Protein AF-A0A974NIT5-F1 (afdb_monomer_lite)

Structure (mmCIF, N/CA/C/O backbone):
data_AF-A0A974NIT5-F1
#
_entry.id   AF-A0A974NIT5-F1
#
loop_
_atom_site.group_PDB
_atom_site.id
_atom_site.type_symbol
_atom_site.label_atom_id
_atom_site.label_alt_id
_atom_site.label_comp_id
_atom_site.label_asym_id
_atom_site.label_entity_id
_atom_site.label_seq_id
_atom_site.pdbx_PDB_ins_code
_atom_site.Cartn_x
_atom_site.Cartn_y
_atom_site.Cartn_z
_atom_site.occupancy
_atom_site.B_iso_or_equiv
_atom_site.auth_seq_id
_atom_site.auth_comp_id
_atom_site.auth_asym_id
_atom_site.auth_atom_id
_atom_site.pdbx_PDB_model_num
ATOM 1 N N . MET A 1 1 ? 9.326 8.979 -12.273 1.00 76.31 1 MET A N 1
ATOM 2 C CA . MET A 1 1 ? 8.115 8.693 -13.092 1.00 76.31 1 MET A CA 1
ATOM 3 C C . MET A 1 1 ? 6.833 9.141 -12.377 1.00 76.31 1 MET A C 1
ATOM 5 O O . MET A 1 1 ? 6.726 8.952 -11.171 1.00 76.31 1 MET A O 1
ATOM 9 N N . LYS A 1 2 ? 5.847 9.723 -13.088 1.00 90.19 2 LYS A N 1
ATOM 10 C CA . LYS A 1 2 ? 4.590 10.248 -12.493 1.00 90.19 2 LYS A CA 1
ATOM 11 C C . LYS A 1 2 ? 3.661 9.149 -11.950 1.00 90.19 2 LYS A C 1
ATOM 13 O O . LYS A 1 2 ? 2.995 9.374 -10.948 1.00 90.19 2 LYS A O 1
ATOM 18 N N . PHE A 1 3 ? 3.639 7.977 -12.586 1.00 92.50 3 PHE A N 1
ATOM 19 C CA . PHE A 1 3 ? 2.771 6.856 -12.207 1.00 92.50 3 PHE A CA 1
ATOM 20 C C . PHE A 1 3 ? 3.141 6.247 -10.846 1.00 92.50 3 PHE A C 1
ATOM 22 O O . PHE A 1 3 ? 2.317 6.265 -9.936 1.00 92.50 3 PHE A O 1
ATOM 29 N N . LEU A 1 4 ? 4.397 5.822 -10.668 1.00 94.19 4 LEU A N 1
ATOM 30 C CA . LEU A 1 4 ? 4.891 5.271 -9.398 1.00 94.19 4 LEU A CA 1
ATOM 31 C C . LEU A 1 4 ? 4.665 6.237 -8.223 1.00 94.19 4 LEU A C 1
ATOM 33 O O . LEU A 1 4 ? 4.178 5.841 -7.170 1.00 94.19 4 LEU A O 1
ATOM 37 N N . LYS A 1 5 ? 4.898 7.540 -8.437 1.00 94.12 5 LYS A N 1
ATOM 38 C CA . LYS A 1 5 ? 4.638 8.571 -7.421 1.00 94.12 5 LYS A CA 1
ATOM 39 C C . LYS A 1 5 ? 3.169 8.617 -6.983 1.00 94.12 5 LYS A C 1
ATOM 41 O O . LYS A 1 5 ? 2.893 8.852 -5.811 1.00 94.12 5 LYS A O 1
ATOM 46 N N . ILE A 1 6 ? 2.224 8.406 -7.901 1.00 97.12 6 ILE A N 1
ATOM 47 C CA . ILE A 1 6 ? 0.795 8.333 -7.562 1.00 97.12 6 ILE A CA 1
ATOM 48 C C . ILE A 1 6 ? 0.511 7.093 -6.705 1.00 97.12 6 ILE A C 1
ATOM 50 O O . ILE A 1 6 ? -0.237 7.201 -5.734 1.00 97.12 6 ILE A O 1
ATOM 54 N N . LEU A 1 7 ? 1.102 5.940 -7.037 1.00 97.50 7 LEU A N 1
ATOM 55 C CA . LEU A 1 7 ? 0.924 4.707 -6.264 1.00 97.50 7 LEU A CA 1
ATOM 56 C C . LEU A 1 7 ? 1.489 4.837 -4.843 1.00 97.50 7 LEU A C 1
ATOM 58 O O . LEU A 1 7 ? 0.794 4.495 -3.890 1.00 97.50 7 LEU A O 1
ATOM 62 N N . GLU A 1 8 ? 2.670 5.436 -4.681 1.00 96.94 8 GLU A N 1
ATOM 63 C CA . GLU A 1 8 ? 3.259 5.689 -3.358 1.00 96.94 8 GLU A CA 1
ATOM 64 C C . GLU A 1 8 ? 2.411 6.639 -2.503 1.00 96.94 8 GLU A C 1
ATOM 66 O O . GLU A 1 8 ? 2.222 6.413 -1.307 1.00 96.94 8 GLU A O 1
ATOM 71 N N . VAL A 1 9 ? 1.822 7.679 -3.108 1.00 98.19 9 VAL A N 1
ATOM 72 C CA . VAL A 1 9 ? 0.887 8.562 -2.393 1.00 98.19 9 VAL A CA 1
ATOM 73 C C . VAL A 1 9 ? -0.352 7.788 -1.938 1.00 98.19 9 VAL A C 1
ATOM 75 O O . VAL A 1 9 ? -0.770 7.932 -0.790 1.00 98.19 9 VAL A O 1
ATOM 78 N N . LYS A 1 10 ? -0.933 6.942 -2.799 1.00 98.50 10 LYS A N 1
ATOM 79 C CA . LYS A 1 10 ? -2.086 6.104 -2.430 1.00 98.50 10 LYS A CA 1
ATOM 80 C C . LYS A 1 10 ? -1.743 5.135 -1.298 1.00 98.50 10 LYS A C 1
ATOM 82 O O . LYS A 1 10 ? -2.496 5.049 -0.331 1.00 98.50 10 LYS A O 1
ATOM 87 N N . ARG A 1 11 ? -0.588 4.473 -1.381 1.00 98.62 11 ARG A N 1
ATOM 88 C CA . ARG A 1 11 ? -0.058 3.583 -0.342 1.00 98.62 11 ARG A CA 1
ATOM 89 C C . ARG A 1 11 ? 0.086 4.303 0.999 1.00 98.62 11 ARG A C 1
ATOM 91 O O . ARG A 1 11 ? -0.385 3.805 2.018 1.00 98.62 11 ARG A O 1
ATOM 98 N N . ALA A 1 12 ? 0.689 5.492 1.001 1.00 98.56 12 ALA A N 1
ATOM 99 C CA . ALA A 1 12 ? 0.844 6.298 2.209 1.00 98.56 12 ALA A CA 1
ATOM 100 C C . ALA A 1 12 ? -0.510 6.713 2.810 1.00 98.56 12 ALA A C 1
ATOM 102 O O . ALA A 1 12 ? -0.680 6.677 4.028 1.00 98.56 12 ALA A O 1
ATOM 103 N N . THR A 1 13 ? -1.484 7.073 1.972 1.00 98.62 13 THR A N 1
ATOM 104 C CA . THR A 1 13 ? -2.844 7.405 2.418 1.00 98.62 13 THR A CA 1
ATOM 105 C C . THR A 1 13 ? -3.542 6.208 3.062 1.00 98.62 13 THR A C 1
ATOM 107 O O . THR A 1 13 ? -4.070 6.353 4.161 1.00 98.62 13 THR A O 1
ATOM 110 N N . LEU A 1 14 ? -3.498 5.027 2.439 1.00 98.75 14 LEU A N 1
ATOM 111 C CA . LEU A 1 14 ? -4.109 3.807 2.983 1.00 98.75 14 LEU A CA 1
ATOM 112 C C . LEU A 1 14 ? -3.491 3.411 4.330 1.00 98.75 14 LEU A C 1
ATOM 114 O O . LEU A 1 14 ? -4.214 3.073 5.264 1.00 98.75 14 LEU A O 1
ATOM 118 N N . LYS A 1 15 ? -2.164 3.536 4.474 1.00 98.56 15 LYS A N 1
ATOM 119 C CA . LYS A 1 15 ? -1.479 3.3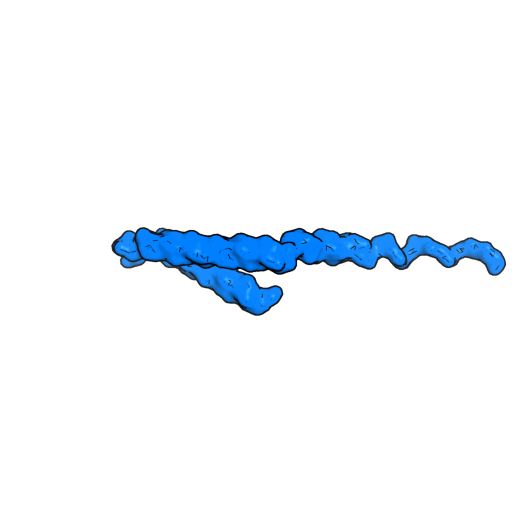06 5.757 1.00 98.56 15 LYS A CA 1
ATOM 120 C C . LYS A 1 15 ? -1.971 4.250 6.850 1.00 98.56 15 LYS A C 1
ATOM 122 O O . LYS A 1 15 ? -2.315 3.786 7.928 1.00 98.56 15 LYS A O 1
ATOM 127 N N . LYS A 1 16 ? -2.099 5.546 6.548 1.00 98.50 16 LYS A N 1
ATOM 128 C CA . LYS A 1 16 ? -2.675 6.517 7.490 1.00 98.50 16 LYS A CA 1
ATOM 129 C C . LYS A 1 16 ? -4.121 6.180 7.846 1.00 98.50 16 LYS A C 1
ATOM 131 O O . LYS A 1 16 ? -4.500 6.312 8.998 1.00 98.50 16 LYS A O 1
ATOM 136 N N . GLN A 1 17 ? -4.928 5.730 6.886 1.00 98.31 17 GLN A N 1
ATOM 137 C CA . GLN A 1 17 ? -6.322 5.355 7.144 1.00 98.31 17 GLN A CA 1
ATOM 138 C C . GLN A 1 17 ? -6.454 4.151 8.084 1.00 98.31 17 GLN A C 1
ATOM 140 O O . GLN A 1 17 ? -7.395 4.112 8.868 1.00 98.31 17 GLN A O 1
ATOM 145 N N . LEU A 1 18 ? -5.502 3.213 8.063 1.00 98.44 18 LEU A N 1
ATOM 146 C CA . LEU A 1 18 ? -5.463 2.077 8.995 1.00 98.44 18 LEU A CA 1
ATOM 147 C C . LEU A 1 18 ? -5.145 2.479 10.445 1.00 98.44 18 LEU A C 1
ATOM 149 O O . LEU A 1 18 ? -5.384 1.697 11.366 1.00 98.44 18 LEU A O 1
ATOM 153 N N . GLU A 1 19 ? -4.609 3.680 10.656 1.00 98.12 19 GLU A N 1
ATOM 154 C CA . GLU A 1 19 ? -4.337 4.235 11.984 1.00 98.12 19 GLU A CA 1
ATOM 15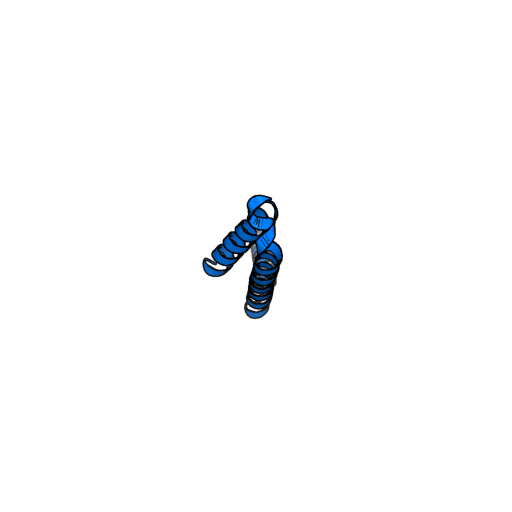5 C C . GLU A 1 19 ? -5.551 4.986 12.561 1.00 98.12 19 GLU A C 1
ATOM 157 O O . GLU A 1 19 ? -5.552 5.311 13.746 1.00 98.12 19 GLU A O 1
ATOM 162 N N . ILE A 1 20 ? -6.591 5.246 11.754 1.00 98.25 20 ILE A N 1
ATOM 163 C CA . ILE A 1 20 ? -7.783 6.013 12.146 1.00 98.25 20 ILE A CA 1
ATOM 164 C C . ILE A 1 20 ? -8.792 5.083 12.843 1.00 98.25 20 ILE A C 1
ATOM 166 O O . ILE A 1 20 ? -9.384 4.223 12.181 1.00 98.25 20 ILE A O 1
ATOM 170 N N . PRO A 1 21 ? -9.059 5.248 14.156 1.00 97.25 21 PRO A N 1
ATOM 171 C CA . PRO A 1 21 ? -9.974 4.374 14.896 1.00 97.25 21 PRO A CA 1
ATOM 172 C C . PRO A 1 21 ? -11.390 4.315 14.308 1.00 97.25 21 PRO A C 1
ATOM 174 O O . PRO A 1 21 ? -12.033 3.264 14.335 1.00 97.25 21 PRO A O 1
ATOM 177 N N . GLU A 1 22 ? -11.865 5.424 13.745 1.00 98.25 22 GLU A N 1
ATOM 178 C CA . GLU A 1 22 ? -13.181 5.566 13.120 1.00 98.25 22 GLU A CA 1
ATOM 179 C C . GLU A 1 22 ? -13.348 4.678 11.879 1.00 98.25 22 GLU A C 1
ATOM 181 O O . GLU A 1 22 ? -14.473 4.342 11.511 1.00 98.25 22 GLU A O 1
ATOM 186 N N . LEU A 1 23 ? -12.247 4.258 11.246 1.00 98.19 23 LEU A N 1
ATOM 187 C CA . LEU A 1 23 ? -12.262 3.410 10.053 1.00 98.19 23 LEU A CA 1
ATOM 188 C C . LEU A 1 23 ? -12.122 1.916 10.370 1.00 98.19 23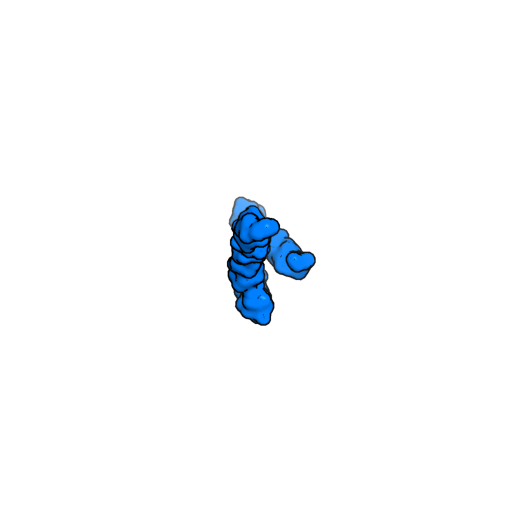 LEU A C 1
ATOM 190 O O . LEU A 1 23 ? -12.110 1.093 9.453 1.00 98.19 23 LEU A O 1
ATOM 194 N N . LYS A 1 24 ? -12.094 1.522 11.650 1.00 97.50 24 LYS A N 1
ATOM 195 C CA . LYS A 1 24 ? -11.879 0.124 12.063 1.00 97.50 24 LYS A CA 1
ATOM 196 C C . LYS A 1 24 ? -12.863 -0.870 11.439 1.00 97.50 24 LYS A C 1
ATOM 198 O O . LYS A 1 24 ? -12.480 -2.002 11.148 1.00 97.50 24 LYS A O 1
ATOM 203 N N . SER A 1 25 ? -14.107 -0.454 11.193 1.00 98.38 25 SER A N 1
ATOM 204 C CA . SER A 1 25 ? -15.136 -1.281 10.544 1.00 98.38 25 SER A CA 1
ATOM 205 C C . SER A 1 25 ? -14.805 -1.650 9.092 1.00 98.38 25 SER A C 1
ATOM 207 O O . SER A 1 25 ? -15.289 -2.671 8.608 1.00 98.38 25 SER A O 1
ATOM 209 N N . ILE A 1 26 ? -13.961 -0.866 8.414 1.00 98.38 26 ILE A N 1
ATOM 210 C CA . ILE A 1 26 ? -13.562 -1.076 7.016 1.00 98.38 26 ILE A CA 1
ATOM 211 C C . ILE A 1 26 ? -12.094 -1.496 6.857 1.00 98.38 26 ILE A C 1
ATOM 213 O O . ILE A 1 26 ? -11.625 -1.638 5.730 1.00 98.38 26 ILE A O 1
ATOM 217 N N . HIS A 1 27 ? -11.355 -1.741 7.947 1.00 98.25 27 HIS A N 1
ATOM 218 C CA . HIS A 1 27 ? -9.929 -2.094 7.880 1.00 98.25 27 HIS A CA 1
ATOM 219 C C . HIS A 1 27 ? -9.638 -3.285 6.964 1.00 98.25 27 HIS A C 1
ATOM 221 O O . HIS A 1 27 ? -8.632 -3.272 6.264 1.00 98.25 27 HIS A O 1
ATOM 227 N N . LEU A 1 28 ? -10.513 -4.295 6.919 1.00 97.88 28 LEU A N 1
ATOM 228 C CA . LEU A 1 28 ? -10.315 -5.447 6.036 1.00 97.88 28 LEU A CA 1
ATOM 229 C C . LEU A 1 28 ? -10.283 -5.040 4.552 1.00 97.88 28 LEU A C 1
ATOM 231 O O . LEU A 1 28 ? -9.470 -5.561 3.791 1.00 97.88 28 LEU A O 1
ATOM 235 N N . VAL A 1 29 ? -11.124 -4.080 4.159 1.00 98.44 29 VAL A N 1
ATOM 236 C CA . VAL A 1 29 ? -11.138 -3.518 2.801 1.00 98.44 29 VAL A CA 1
ATOM 237 C C . VAL A 1 29 ? -9.859 -2.721 2.553 1.00 98.44 29 VAL A C 1
ATOM 239 O O . VAL A 1 29 ? -9.174 -2.969 1.565 1.00 98.44 29 VAL A O 1
ATOM 242 N N . LEU A 1 30 ? -9.482 -1.841 3.487 1.00 98.62 30 LEU A N 1
ATOM 243 C CA . LEU A 1 30 ? -8.276 -1.010 3.376 1.00 98.62 30 LEU A CA 1
ATOM 244 C C . LEU A 1 30 ? -6.990 -1.845 3.279 1.00 98.62 30 LEU A C 1
ATOM 246 O O . LEU A 1 30 ? -6.098 -1.510 2.506 1.00 98.62 30 LEU A O 1
ATOM 250 N N . VAL A 1 31 ? -6.897 -2.952 4.023 1.00 98.56 31 VAL A N 1
ATOM 251 C CA . VAL A 1 31 ? -5.775 -3.901 3.931 1.00 98.56 31 VAL A CA 1
ATOM 252 C C . VAL A 1 31 ? -5.739 -4.577 2.560 1.00 98.56 31 VAL A C 1
ATOM 254 O O . VAL A 1 31 ? -4.664 -4.716 1.977 1.00 98.56 31 VAL A O 1
ATOM 257 N N . GLY A 1 32 ? -6.897 -4.981 2.027 1.00 98.62 32 GLY A N 1
ATOM 258 C CA . GLY A 1 32 ? -6.992 -5.561 0.687 1.00 98.62 32 GLY A CA 1
ATOM 259 C C . GLY A 1 32 ? -6.540 -4.587 -0.403 1.00 98.62 32 GLY A C 1
ATOM 260 O O . GLY A 1 32 ? -5.733 -4.950 -1.258 1.00 98.62 32 GLY A O 1
ATOM 261 N N . GLU A 1 33 ? -7.001 -3.338 -0.336 1.00 98.62 33 GLU A N 1
ATOM 262 C CA . GLU A 1 33 ? -6.589 -2.278 -1.261 1.00 98.62 33 GLU A CA 1
ATOM 263 C C . GLU A 1 33 ? -5.100 -1.944 -1.135 1.00 98.62 33 GLU A C 1
ATOM 265 O O . GLU A 1 33 ? -4.414 -1.814 -2.150 1.00 98.62 33 GLU A O 1
ATOM 270 N N . LEU A 1 34 ? -4.573 -1.857 0.092 1.00 98.81 34 LEU A N 1
ATOM 271 C CA . LEU A 1 34 ? -3.152 -1.607 0.335 1.00 98.81 34 LEU A CA 1
ATOM 272 C C . LEU A 1 34 ? -2.291 -2.693 -0.309 1.00 98.81 34 LEU A C 1
ATOM 274 O O . LEU A 1 34 ? -1.350 -2.367 -1.029 1.00 98.81 34 LEU A O 1
ATOM 278 N N . LYS A 1 35 ? -2.659 -3.965 -0.122 1.00 98.56 35 LYS A N 1
ATOM 279 C CA . LYS A 1 35 ? -1.954 -5.091 -0.738 1.00 98.56 35 LYS A CA 1
ATOM 280 C C . LYS A 1 35 ? -1.983 -5.014 -2.265 1.00 98.56 35 LYS A C 1
ATOM 282 O O . LYS A 1 35 ? -0.959 -5.239 -2.895 1.00 98.56 35 LYS A O 1
ATOM 287 N N . ALA A 1 36 ? -3.124 -4.670 -2.863 1.00 98.62 36 ALA A N 1
ATOM 288 C CA . ALA A 1 36 ? -3.231 -4.530 -4.316 1.00 98.62 36 ALA A CA 1
ATOM 289 C C . ALA A 1 36 ? -2.325 -3.411 -4.862 1.00 98.62 36 ALA A C 1
ATOM 291 O O . ALA A 1 36 ? -1.681 -3.584 -5.898 1.00 98.62 36 ALA A O 1
ATOM 292 N N . ILE A 1 37 ? -2.247 -2.275 -4.158 1.00 98.50 37 ILE A N 1
ATOM 293 C CA . ILE A 1 37 ? -1.340 -1.178 -4.518 1.00 98.50 37 ILE A CA 1
ATOM 294 C C . ILE A 1 37 ? 0.122 -1.603 -4.376 1.00 98.50 37 ILE A C 1
ATOM 296 O O . ILE A 1 37 ? 0.900 -1.321 -5.281 1.00 98.50 37 ILE A O 1
ATOM 300 N N . GLU A 1 38 ? 0.490 -2.284 -3.288 1.00 98.38 38 GLU A N 1
ATOM 301 C CA . GLU A 1 38 ? 1.860 -2.770 -3.078 1.00 98.38 38 GLU A CA 1
ATOM 302 C C . GLU A 1 38 ? 2.270 -3.772 -4.166 1.00 98.38 38 GLU A C 1
ATOM 304 O O . GLU A 1 38 ? 3.288 -3.556 -4.810 1.00 98.38 38 GLU A O 1
ATOM 309 N N . THR A 1 39 ? 1.425 -4.753 -4.500 1.00 98.19 39 THR A N 1
ATOM 310 C CA . THR A 1 39 ? 1.692 -5.670 -5.624 1.00 98.19 39 THR A CA 1
ATOM 311 C C . THR A 1 39 ? 1.839 -4.931 -6.955 1.00 98.19 39 THR A C 1
ATOM 313 O O . THR A 1 39 ? 2.745 -5.221 -7.720 1.00 98.19 39 THR A O 1
ATOM 316 N N . THR A 1 40 ? 1.005 -3.920 -7.221 1.00 97.38 40 THR A N 1
ATOM 317 C CA . THR A 1 40 ? 1.119 -3.133 -8.463 1.00 97.38 40 THR A CA 1
ATOM 318 C C . THR A 1 40 ? 2.427 -2.338 -8.523 1.00 97.38 40 THR A C 1
ATOM 320 O O . THR A 1 40 ? 2.976 -2.138 -9.605 1.00 97.38 40 THR A O 1
ATOM 323 N N . ILE A 1 41 ? 2.909 -1.835 -7.381 1.00 96.25 41 ILE A N 1
ATOM 324 C CA . ILE A 1 41 ? 4.203 -1.149 -7.289 1.00 96.25 41 ILE A CA 1
ATOM 325 C C . ILE A 1 41 ? 5.332 -2.134 -7.580 1.00 96.25 41 ILE A C 1
ATOM 327 O O . ILE A 1 41 ? 6.167 -1.826 -8.428 1.00 96.25 41 ILE A O 1
ATOM 331 N N . ASP A 1 42 ? 5.328 -3.294 -6.923 1.00 95.88 42 ASP A N 1
ATOM 332 C CA . ASP A 1 42 ? 6.358 -4.322 -7.088 1.00 95.88 42 ASP A CA 1
ATOM 333 C C . ASP A 1 42 ? 6.428 -4.790 -8.548 1.00 95.88 42 ASP A C 1
ATOM 335 O O . ASP A 1 42 ? 7.494 -4.717 -9.163 1.00 95.88 42 ASP A O 1
ATOM 339 N N . ASP A 1 43 ? 5.277 -5.128 -9.143 1.00 95.69 43 ASP A N 1
ATOM 340 C CA . ASP A 1 43 ? 5.172 -5.504 -10.554 1.00 95.69 43 ASP A CA 1
ATOM 341 C C . ASP A 1 43 ? 5.710 -4.383 -11.456 1.00 95.69 43 ASP A C 1
ATOM 343 O O . ASP A 1 43 ? 6.498 -4.627 -12.365 1.00 95.69 43 ASP A O 1
ATOM 347 N N . PHE A 1 44 ? 5.320 -3.124 -11.218 1.00 94.56 44 PHE A N 1
ATOM 348 C CA . PHE A 1 44 ? 5.785 -1.991 -12.025 1.00 94.56 44 PHE A CA 1
ATOM 349 C C . PHE A 1 44 ? 7.301 -1.789 -11.919 1.00 94.56 44 PHE A C 1
ATOM 351 O O . PHE A 1 44 ? 7.957 -1.480 -12.911 1.00 94.56 44 PHE A O 1
ATOM 358 N N . VAL A 1 45 ? 7.873 -1.946 -10.729 1.00 92.56 45 VAL A N 1
ATOM 359 C CA . VAL A 1 45 ? 9.317 -1.822 -10.519 1.00 92.56 45 VAL A CA 1
ATOM 360 C C . VAL A 1 45 ? 10.068 -2.943 -11.235 1.00 92.56 45 VAL A C 1
ATOM 362 O O . VAL A 1 45 ? 11.068 -2.655 -11.894 1.00 92.56 45 VAL A O 1
ATOM 365 N N . GLU A 1 46 ? 9.572 -4.180 -11.158 1.00 92.31 46 GLU A N 1
ATOM 366 C CA . GLU A 1 46 ? 10.149 -5.341 -11.840 1.00 92.31 46 GLU A CA 1
ATOM 367 C C . GLU A 1 46 ? 10.038 -5.218 -13.366 1.00 92.31 46 GLU A C 1
ATOM 369 O O . GLU A 1 46 ? 11.045 -5.311 -14.065 1.00 92.31 46 GLU A O 1
ATOM 374 N N . PHE A 1 47 ? 8.845 -4.919 -13.896 1.00 92.56 47 PHE A N 1
ATOM 375 C CA . PHE A 1 47 ? 8.602 -4.812 -15.341 1.00 92.56 47 PHE A CA 1
ATOM 376 C C . PHE A 1 47 ? 9.491 -3.779 -16.032 1.00 92.56 47 PHE A C 1
ATOM 378 O O . PHE A 1 47 ? 9.845 -3.950 -17.199 1.00 92.56 47 PHE A O 1
ATOM 385 N N . PHE A 1 48 ? 9.815 -2.693 -15.334 1.00 90.88 48 PHE A N 1
ATOM 386 C CA . PHE A 1 48 ? 10.635 -1.614 -15.873 1.00 90.88 48 PHE A CA 1
ATOM 387 C C . PHE A 1 48 ? 12.078 -1.643 -15.366 1.00 90.88 48 PHE A C 1
ATOM 389 O O . PHE A 1 48 ? 12.815 -0.697 -15.644 1.00 90.88 48 PHE A O 1
ATOM 396 N N . ASP A 1 49 ? 12.483 -2.696 -14.644 1.00 87.12 49 ASP A N 1
ATOM 397 C CA . ASP A 1 49 ? 13.832 -2.842 -14.090 1.00 87.12 49 ASP A CA 1
ATOM 398 C C . ASP A 1 49 ? 14.294 -1.574 -13.336 1.00 87.12 49 ASP A C 1
ATOM 400 O O . ASP A 1 49 ? 15.464 -1.190 -13.374 1.00 87.12 49 ASP A O 1
ATOM 404 N N . LEU A 1 50 ? 13.375 -0.878 -12.649 1.00 82.50 50 LEU A N 1
ATOM 405 C CA . LEU A 1 50 ? 13.654 0.463 -12.111 1.00 82.50 50 LEU A CA 1
ATOM 406 C C . LEU A 1 50 ? 14.767 0.451 -11.058 1.00 82.50 50 LEU A C 1
ATOM 408 O O . LEU A 1 50 ? 15.513 1.421 -10.952 1.00 82.50 50 LEU A O 1
ATOM 412 N N . ASN A 1 51 ? 14.940 -0.671 -10.359 1.00 75.62 51 ASN A N 1
ATOM 413 C CA . ASN A 1 51 ? 16.030 -0.875 -9.405 1.00 75.62 51 ASN A CA 1
ATOM 414 C C . ASN A 1 51 ? 17.421 -0.850 -10.068 1.00 75.62 51 ASN A C 1
ATOM 416 O O . ASN A 1 51 ? 18.405 -0.547 -9.406 1.00 75.62 51 ASN A O 1
ATOM 420 N N . LYS A 1 52 ? 17.521 -1.145 -11.373 1.00 61.25 52 LYS A N 1
ATOM 421 C CA . LYS A 1 52 ? 18.786 -1.084 -12.126 1.00 61.25 52 LYS A CA 1
ATOM 422 C C . LYS A 1 52 ? 19.112 0.330 -12.604 1.00 61.25 52 LYS A C 1
ATOM 424 O O . LYS A 1 52 ? 20.272 0.634 -12.855 1.00 61.25 52 LYS A O 1
ATOM 429 N N . VAL A 1 53 ? 18.109 1.201 -12.743 1.00 58.59 53 VAL A N 1
ATOM 430 C CA . VAL A 1 53 ? 18.306 2.588 -13.201 1.00 58.59 53 VAL A CA 1
ATOM 431 C C . VAL A 1 53 ? 19.055 3.412 -12.146 1.00 58.59 53 VAL A C 1
ATOM 433 O O . VAL A 1 53 ? 19.896 4.232 -12.505 1.00 58.59 53 VAL A O 1
ATOM 436 N N . GLU A 1 54 ? 18.825 3.141 -10.857 1.00 54.25 54 GLU A N 1
ATOM 437 C CA . GLU A 1 54 ? 19.515 3.825 -9.751 1.00 54.25 54 GLU A CA 1
ATOM 438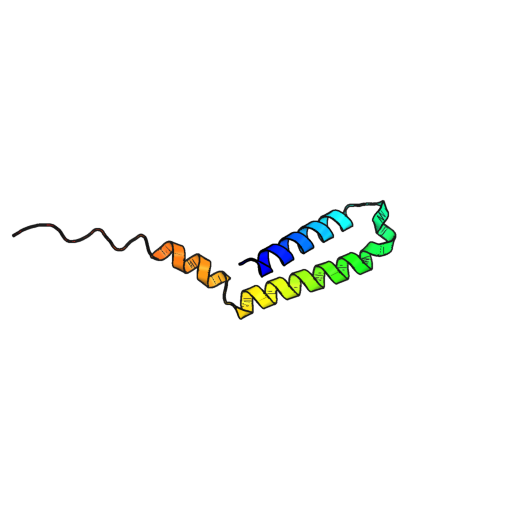 C C . GLU A 1 54 ? 21.007 3.440 -9.632 1.00 54.25 54 GLU A C 1
ATOM 440 O O . GLU A 1 54 ? 21.811 4.249 -9.172 1.00 54.25 54 GLU A O 1
ATOM 445 N N . GLU A 1 55 ? 21.426 2.259 -10.108 1.00 53.03 55 GLU A N 1
ATOM 446 C CA . GLU A 1 55 ? 22.845 1.852 -10.121 1.00 53.03 55 GLU A CA 1
ATOM 447 C C . GLU A 1 55 ? 23.653 2.494 -11.269 1.00 53.03 55 GLU A C 1
ATOM 449 O O . GLU A 1 55 ? 24.862 2.710 -11.143 1.00 53.03 55 GLU A O 1
ATOM 454 N N . VAL A 1 56 ? 23.006 2.837 -12.390 1.00 53.50 56 VAL A N 1
ATOM 455 C CA . VAL A 1 56 ? 23.686 3.393 -13.577 1.00 53.50 56 VAL A CA 1
ATOM 456 C C . VAL A 1 56 ? 24.048 4.874 -13.396 1.00 53.50 56 VAL A C 1
ATOM 458 O O . VAL A 1 56 ? 25.095 5.310 -13.880 1.00 53.50 56 VAL A O 1
ATOM 461 N N . GLU A 1 57 ? 23.260 5.647 -12.643 1.00 50.38 57 GLU A N 1
ATOM 462 C CA . GLU A 1 57 ? 23.585 7.057 -12.366 1.00 50.38 57 GLU A CA 1
ATOM 463 C C . GLU A 1 57 ? 24.864 7.222 -11.521 1.00 50.38 57 GLU A C 1
ATOM 465 O O . GLU A 1 57 ? 25.577 8.210 -11.679 1.00 50.38 57 GLU A O 1
ATOM 470 N N . ILE A 1 58 ? 25.245 6.228 -10.709 1.00 54.38 58 ILE A N 1
ATOM 471 C CA . ILE A 1 58 ? 26.437 6.306 -9.840 1.00 54.38 58 ILE A CA 1
ATOM 472 C C . ILE A 1 58 ? 27.749 6.068 -10.621 1.00 54.38 58 ILE A C 1
ATOM 474 O O . ILE A 1 58 ? 28.827 6.463 -10.174 1.00 54.38 58 ILE A O 1
ATOM 478 N N . THR A 1 59 ? 27.700 5.450 -11.807 1.00 49.53 59 THR A N 1
ATOM 479 C CA . THR A 1 59 ? 28.919 5.060 -12.551 1.00 49.53 59 THR A CA 1
ATOM 480 C C . THR A 1 59 ? 29.347 6.037 -13.647 1.00 49.53 59 THR A C 1
ATOM 482 O O . THR A 1 59 ? 30.462 5.919 -14.154 1.00 49.53 59 THR A O 1
ATOM 485 N N . THR A 1 60 ? 28.533 7.044 -13.979 1.00 47.47 60 THR A N 1
ATOM 486 C CA . THR A 1 60 ? 28.825 7.951 -15.108 1.00 47.47 60 THR A CA 1
ATOM 487 C C . THR A 1 60 ? 29.736 9.138 -14.728 1.00 47.47 60 THR A C 1
ATOM 489 O O . THR A 1 60 ? 30.320 9.768 -15.604 1.00 47.47 60 THR A O 1
ATOM 492 N N . GLU A 1 61 ? 29.973 9.412 -13.439 1.00 50.50 61 GLU A N 1
ATOM 493 C CA . GLU A 1 61 ? 30.781 10.570 -12.999 1.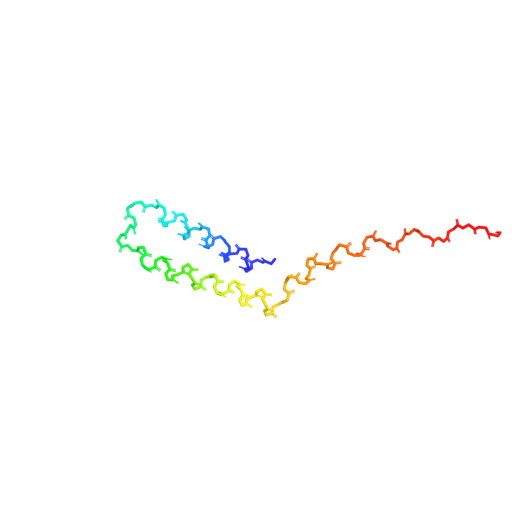00 50.50 61 GLU A CA 1
ATOM 494 C C . GLU A 1 61 ? 32.292 10.302 -12.809 1.00 50.50 61 GLU A C 1
ATOM 496 O O . GLU A 1 61 ? 33.013 11.171 -12.323 1.00 50.50 61 GLU A O 1
ATOM 501 N N . ARG A 1 62 ? 32.822 9.124 -13.181 1.00 51.34 62 ARG A N 1
ATOM 502 C CA . ARG A 1 62 ? 34.228 8.754 -12.877 1.00 51.34 62 ARG A CA 1
ATOM 503 C C . ARG A 1 62 ? 35.171 8.550 -14.064 1.00 51.34 62 ARG A C 1
ATOM 505 O O . ARG A 1 62 ? 36.241 7.975 -13.881 1.00 51.34 62 ARG A O 1
ATOM 512 N N . SER A 1 63 ? 34.834 9.028 -15.262 1.00 51.75 63 SER A N 1
ATOM 513 C CA . SER A 1 63 ? 35.673 8.806 -16.457 1.00 51.75 63 SER A CA 1
ATOM 514 C C . SER A 1 63 ? 35.988 10.067 -17.266 1.00 51.75 63 SER A C 1
ATOM 516 O O . SER A 1 63 ? 36.033 10.013 -18.490 1.00 51.75 63 SER A O 1
ATOM 518 N N . THR A 1 64 ? 36.265 11.197 -16.607 1.00 45.75 64 THR A N 1
ATOM 519 C CA . THR A 1 64 ? 36.924 12.350 -17.256 1.00 45.75 64 THR A CA 1
ATOM 520 C C . THR A 1 64 ? 37.963 12.998 -16.340 1.00 45.75 64 THR A C 1
ATOM 522 O O . THR A 1 64 ? 37.813 14.148 -15.938 1.00 45.75 64 THR A O 1
ATOM 525 N N . SER A 1 65 ? 39.027 12.274 -15.994 1.00 51.22 65 SER A N 1
ATOM 526 C CA . SER A 1 65 ? 40.296 12.899 -15.593 1.00 51.22 65 SER A CA 1
ATOM 527 C C . SER A 1 65 ? 41.432 11.880 -15.644 1.00 51.22 65 SER A C 1
ATOM 529 O O . SER A 1 65 ? 41.799 11.327 -14.617 1.00 51.22 65 SER A O 1
ATOM 531 N N . GLU A 1 66 ? 41.982 11.613 -16.825 1.00 49.84 66 GLU A N 1
ATOM 532 C CA . GLU A 1 66 ? 43.350 11.094 -16.961 1.00 49.84 66 GLU A CA 1
ATOM 533 C C . GLU A 1 66 ? 43.781 11.239 -18.425 1.00 49.84 66 GLU A C 1
ATOM 535 O O . GLU A 1 66 ? 43.248 10.559 -19.301 1.00 49.84 66 GLU A O 1
ATOM 540 N N . GLY A 1 67 ? 44.706 12.169 -18.702 1.00 45.84 67 GLY A N 1
ATOM 541 C CA . GLY A 1 67 ? 45.319 12.269 -20.029 1.00 45.84 67 GLY A CA 1
ATOM 542 C C . GLY A 1 67 ? 45.854 13.624 -20.501 1.00 45.84 67 GLY A C 1
ATOM 543 O O . GLY A 1 67 ? 45.868 13.833 -21.706 1.00 45.84 67 GLY A O 1
ATOM 544 N N . GLU A 1 68 ? 46.319 14.528 -19.634 1.00 48.50 68 GLU A N 1
ATOM 545 C CA . GLU 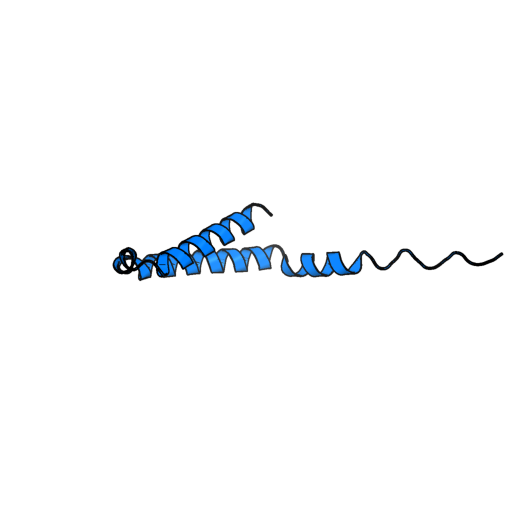A 1 68 ? 47.249 15.590 -20.062 1.00 48.50 68 GLU A CA 1
ATOM 546 C C . GLU A 1 68 ? 48.519 15.543 -19.206 1.00 48.50 68 GLU A C 1
ATOM 548 O O . GLU A 1 68 ? 48.604 16.168 -18.155 1.00 48.50 68 GLU A O 1
ATOM 553 N N . GLU A 1 69 ? 49.531 14.803 -19.668 1.00 46.78 69 GLU A N 1
ATOM 554 C CA . GLU A 1 69 ? 50.924 15.168 -19.411 1.00 46.78 69 GLU A CA 1
ATOM 555 C C . GLU A 1 69 ? 51.848 14.707 -20.555 1.00 46.78 69 GLU A C 1
ATOM 557 O O . GLU A 1 69 ? 52.012 13.516 -20.805 1.00 46.78 69 GLU A O 1
ATOM 562 N N . LYS A 1 70 ? 52.509 15.717 -21.139 1.00 43.31 70 LYS A N 1
ATOM 563 C CA . LYS A 1 70 ? 53.855 15.735 -21.744 1.00 43.31 70 LYS A CA 1
ATOM 564 C C . LYS A 1 70 ? 54.040 15.154 -23.154 1.00 43.31 70 LYS A C 1
ATOM 566 O O . LYS A 1 70 ? 54.215 13.954 -23.334 1.00 43.31 70 LYS A O 1
ATOM 571 N N . ASN A 1 71 ? 54.172 16.072 -24.119 1.00 48.38 71 ASN A N 1
ATOM 572 C CA . ASN A 1 71 ? 55.329 16.157 -25.023 1.00 48.38 71 ASN A CA 1
ATOM 573 C C . ASN A 1 71 ? 55.546 17.596 -25.498 1.00 48.38 71 ASN A C 1
ATOM 575 O O . ASN A 1 71 ? 54.534 18.274 -25.776 1.00 48.38 71 ASN A O 1
#

Sequence (71 aa):
MKFLKILEVKRATLKKQLEIPELKSIHLVLVGELKAIETTIDDFVEFFDLNKVEEVEITTERSTSEGEEKN

Secondary structure (DSSP, 8-state):
-HHHHHHHHHHHHHHHHHT-GGGGGGHHHHHHHHHHHHHHHHHHHHHTTHHHHHHHHTTTTSSS-------

Radius of gyration: 21.47 Å; chains: 1; bounding box: 70×22×40 Å

pLDDT: mean 83.06, std 20.8, range [43.31, 98.81]

Organism: Peribacillus psychrosaccharolyticus (NCBI:txid1407)

Foldseek 3Di:
DVVLVVLVVLLVVLVVLCVDPVCVVCNVVSVVVNVVSVVVNVCVCVVVVVVVVVVVVVPPPPPPDDDDDDD